Protein AF-A0A7Y5S9W6-F1 (afdb_monomer_lite)

Structure (mmCIF, N/CA/C/O backbone):
data_AF-A0A7Y5S9W6-F1
#
_entry.id   AF-A0A7Y5S9W6-F1
#
loop_
_atom_site.group_PDB
_atom_site.id
_atom_site.type_symbol
_atom_site.label_atom_id
_atom_site.label_alt_id
_atom_site.label_comp_id
_atom_site.label_asym_id
_atom_site.label_entity_id
_atom_site.label_seq_id
_atom_site.pdbx_PDB_ins_code
_atom_site.Cartn_x
_atom_site.Cartn_y
_atom_site.Cartn_z
_atom_site.occupancy
_atom_site.B_iso_or_equiv
_atom_site.auth_seq_id
_atom_site.auth_comp_id
_atom_site.auth_asym_id
_atom_site.auth_atom_id
_atom_site.pdbx_PDB_model_num
ATOM 1 N N . LYS A 1 1 ? -13.910 -5.513 12.450 1.00 48.31 1 LYS A N 1
ATOM 2 C CA . LYS A 1 1 ? -14.363 -5.107 11.096 1.00 48.31 1 LYS A CA 1
ATOM 3 C C . LYS A 1 1 ? -13.144 -5.129 10.180 1.00 48.31 1 LYS A C 1
ATOM 5 O O . LYS A 1 1 ? -12.201 -4.415 10.485 1.00 48.31 1 LYS A O 1
ATOM 10 N N . GLY A 1 2 ? -13.113 -5.976 9.149 1.00 73.56 2 GLY A N 1
ATOM 11 C CA . GLY A 1 2 ? -12.032 -5.956 8.156 1.00 73.56 2 GLY A CA 1
ATOM 12 C C . GLY A 1 2 ? -12.251 -4.806 7.175 1.00 73.56 2 GLY A C 1
ATOM 13 O O . GLY A 1 2 ? -13.369 -4.635 6.693 1.00 73.56 2 GLY A O 1
ATOM 14 N N . ARG A 1 3 ? -11.223 -3.993 6.920 1.00 78.44 3 ARG A N 1
ATOM 15 C CA . ARG A 1 3 ? -11.243 -2.967 5.870 1.00 78.44 3 ARG A CA 1
ATOM 16 C C . ARG A 1 3 ? -10.558 -3.553 4.639 1.00 78.44 3 ARG A C 1
ATOM 18 O O . ARG A 1 3 ? -9.432 -4.026 4.750 1.00 78.44 3 ARG A O 1
ATOM 25 N N . ALA A 1 4 ? -11.232 -3.534 3.492 1.00 80.44 4 ALA A N 1
ATOM 26 C CA . ALA A 1 4 ? -10.600 -3.878 2.223 1.00 80.44 4 ALA A CA 1
ATOM 27 C C . ALA A 1 4 ? -9.616 -2.766 1.829 1.00 80.44 4 ALA A C 1
ATOM 29 O O . ALA A 1 4 ? -9.947 -1.582 1.906 1.00 80.44 4 ALA A O 1
ATOM 30 N N . VAL A 1 5 ? -8.404 -3.155 1.441 1.00 82.81 5 VAL A N 1
ATOM 31 C CA . VAL A 1 5 ? -7.298 -2.254 1.103 1.00 82.81 5 VAL A CA 1
ATOM 32 C C . VAL A 1 5 ? -6.982 -2.467 -0.368 1.00 82.81 5 VAL A C 1
ATOM 34 O O . VAL A 1 5 ? -6.509 -3.535 -0.748 1.00 82.81 5 VAL A O 1
ATOM 37 N N . PHE A 1 6 ? -7.246 -1.458 -1.193 1.00 86.50 6 PHE A N 1
ATOM 38 C CA . PHE A 1 6 ? -6.952 -1.507 -2.621 1.00 86.50 6 PHE A CA 1
ATOM 39 C C . PHE A 1 6 ? -5.665 -0.748 -2.904 1.00 86.50 6 PHE A C 1
ATOM 41 O O . PHE A 1 6 ? -5.570 0.444 -2.620 1.00 86.50 6 PHE A O 1
ATOM 48 N N . VAL A 1 7 ? -4.686 -1.445 -3.473 1.00 87.31 7 VAL A N 1
ATOM 49 C CA . VAL A 1 7 ? -3.403 -0.866 -3.873 1.00 87.31 7 VAL A CA 1
ATOM 50 C C . VAL A 1 7 ? -3.254 -1.007 -5.375 1.00 87.31 7 VAL A C 1
ATOM 52 O O . VAL A 1 7 ? -3.396 -2.102 -5.918 1.00 87.31 7 VAL A O 1
ATOM 55 N N . ARG A 1 8 ? -2.941 0.096 -6.052 1.00 90.19 8 ARG A N 1
ATOM 56 C CA . ARG A 1 8 ? -2.613 0.089 -7.477 1.00 90.19 8 ARG A CA 1
ATOM 57 C C . ARG A 1 8 ? -1.106 -0.005 -7.642 1.00 90.19 8 ARG A C 1
ATOM 59 O O . ARG A 1 8 ? -0.363 0.827 -7.130 1.00 90.19 8 ARG A O 1
ATOM 66 N N . VAL A 1 9 ? -0.652 -1.020 -8.368 1.00 88.31 9 VAL A N 1
ATOM 67 C CA . VAL A 1 9 ? 0.765 -1.165 -8.715 1.00 88.31 9 VAL A CA 1
ATOM 68 C C . VAL A 1 9 ? 1.082 -0.193 -9.847 1.00 88.31 9 VAL A C 1
ATOM 70 O O . VAL A 1 9 ? 0.455 -0.230 -10.905 1.00 88.31 9 VAL A O 1
ATOM 73 N N . LEU A 1 10 ? 2.043 0.695 -9.609 1.00 89.12 10 LEU A N 1
ATOM 74 C CA . LEU A 1 10 ? 2.565 1.636 -10.591 1.00 89.12 10 LEU A CA 1
ATOM 75 C C . LEU A 1 10 ? 3.964 1.190 -11.045 1.00 89.12 10 LEU A C 1
ATOM 77 O O . LEU A 1 10 ? 4.681 0.536 -10.289 1.00 89.12 10 LEU A O 1
ATOM 81 N N . PRO A 1 11 ? 4.432 1.620 -12.231 1.00 86.88 11 PRO A N 1
ATOM 82 C CA . PRO A 1 11 ? 5.765 1.263 -12.729 1.00 86.88 11 PRO A CA 1
ATOM 83 C C . PRO A 1 11 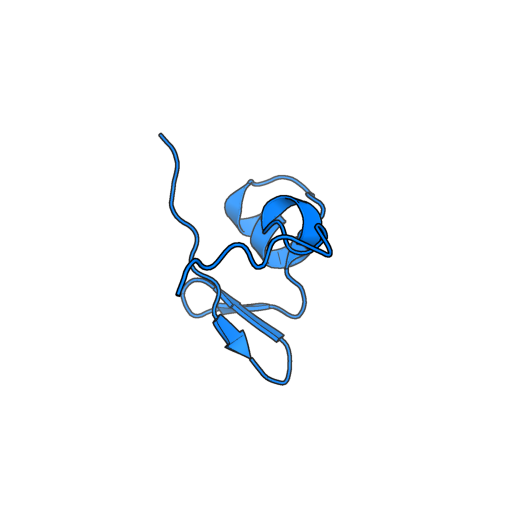? 6.919 1.669 -11.800 1.00 86.88 11 PRO A C 1
ATOM 85 O O . PRO A 1 11 ? 8.004 1.102 -11.870 1.00 86.88 11 PRO A O 1
ATOM 88 N N . LYS A 1 12 ? 6.703 2.681 -10.950 1.00 86.00 12 LYS A N 1
ATOM 89 C CA . LYS A 1 12 ? 7.707 3.224 -10.021 1.00 86.00 12 LYS A CA 1
ATOM 90 C C . LYS A 1 12 ? 7.288 3.139 -8.547 1.00 86.00 12 LYS A C 1
ATOM 92 O O . LYS A 1 12 ? 7.908 3.793 -7.712 1.00 86.00 12 LYS A O 1
ATOM 97 N N . GLY A 1 13 ? 6.235 2.391 -8.211 1.00 89.25 13 GLY A N 1
ATOM 98 C CA . GLY A 1 13 ? 5.745 2.323 -6.832 1.00 89.25 13 GLY A CA 1
ATOM 99 C C . GLY A 1 13 ? 4.334 1.762 -6.703 1.00 89.25 13 GLY A C 1
ATOM 100 O O . GLY A 1 13 ? 3.895 0.945 -7.504 1.00 89.25 13 GLY A O 1
ATOM 101 N N . PHE A 1 14 ? 3.621 2.210 -5.678 1.00 90.81 14 PHE A N 1
ATOM 102 C CA . PHE A 1 14 ? 2.302 1.714 -5.308 1.00 90.81 14 PHE A CA 1
ATOM 103 C C . PHE A 1 14 ? 1.410 2.880 -4.895 1.00 90.81 14 PHE A C 1
ATOM 105 O O . PHE A 1 14 ? 1.778 3.641 -4.011 1.00 90.81 14 PHE A O 1
ATOM 112 N N . GLU A 1 15 ? 0.244 3.032 -5.503 1.00 91.88 15 GLU A N 1
ATOM 113 C CA . GLU A 1 15 ? -0.740 4.043 -5.114 1.00 91.88 15 GLU A CA 1
ATOM 114 C C . GLU A 1 15 ? -1.756 3.438 -4.138 1.00 91.88 15 GLU A C 1
ATOM 116 O O . GLU A 1 15 ? -2.325 2.372 -4.392 1.00 91.88 15 GLU A O 1
ATOM 121 N N . PHE A 1 16 ? -1.986 4.129 -3.022 1.00 90.25 16 PHE A N 1
ATOM 122 C CA . PHE A 1 16 ? -2.969 3.782 -2.003 1.00 90.25 16 PHE A CA 1
ATOM 123 C C . PHE A 1 16 ? -3.720 5.042 -1.558 1.00 90.25 16 PHE A C 1
ATOM 125 O O . PHE A 1 16 ? -3.098 6.011 -1.136 1.00 90.25 16 PHE A O 1
ATOM 132 N N . GLU A 1 17 ? -5.052 5.036 -1.678 1.00 89.88 17 GLU A N 1
ATOM 133 C CA . GLU A 1 17 ? -5.932 6.179 -1.345 1.00 89.88 17 GLU A CA 1
ATOM 134 C C . GLU A 1 17 ? -5.521 7.518 -2.003 1.00 89.88 17 GLU A C 1
ATOM 136 O O . GLU A 1 17 ? -5.775 8.589 -1.462 1.00 89.88 17 GLU A O 1
ATOM 141 N N . GLY A 1 18 ? -4.892 7.470 -3.185 1.00 89.69 18 GLY A N 1
ATOM 142 C CA . GLY A 1 18 ? -4.402 8.657 -3.901 1.00 89.69 18 GLY A CA 1
ATOM 143 C C . GLY A 1 18 ? -2.998 9.124 -3.497 1.00 89.69 18 GLY A C 1
ATOM 144 O O . GLY A 1 18 ? -2.482 10.072 -4.084 1.00 89.69 18 GLY A O 1
ATOM 145 N N . GLU A 1 19 ? -2.346 8.452 -2.546 1.00 90.81 19 GLU A N 1
ATOM 146 C CA . GLU A 1 19 ? -0.943 8.678 -2.193 1.00 90.81 19 GLU A CA 1
ATOM 147 C C . GLU A 1 19 ? -0.038 7.624 -2.851 1.00 90.8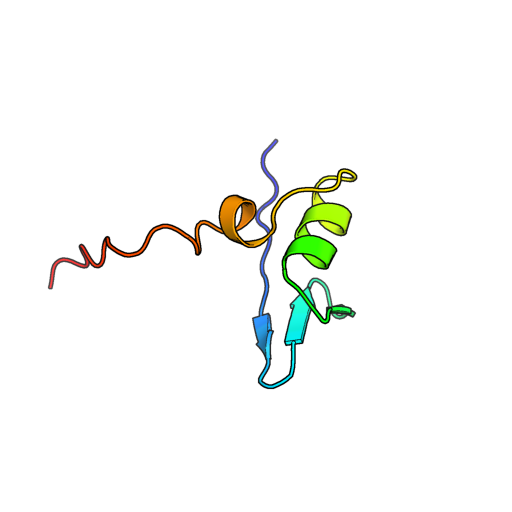1 19 GLU A C 1
ATOM 149 O O . GLU A 1 19 ? -0.334 6.427 -2.828 1.00 90.81 19 GLU A O 1
ATOM 154 N N . VAL A 1 20 ? 1.098 8.051 -3.417 1.00 91.44 20 VAL A N 1
ATOM 155 C CA . VAL A 1 20 ? 2.087 7.146 -4.025 1.00 91.44 20 VAL A CA 1
ATOM 156 C C . VAL A 1 20 ? 3.177 6.789 -3.019 1.00 91.44 20 VAL A C 1
ATOM 158 O O . VAL A 1 20 ? 3.901 7.642 -2.509 1.00 91.44 20 VAL A O 1
ATOM 161 N N . TYR A 1 21 ? 3.338 5.494 -2.792 1.00 90.44 21 TYR A N 1
ATOM 162 C CA . TYR A 1 21 ? 4.305 4.886 -1.898 1.00 90.44 21 TYR A CA 1
ATOM 163 C C . TYR A 1 21 ? 5.376 4.131 -2.682 1.00 90.44 21 TYR A C 1
ATOM 165 O O . TYR A 1 21 ? 5.114 3.432 -3.658 1.00 90.44 21 TYR A O 1
ATOM 173 N N . ARG A 1 22 ? 6.615 4.211 -2.195 1.00 88.06 22 ARG A N 1
ATOM 174 C CA . ARG A 1 22 ? 7.762 3.490 -2.770 1.00 88.06 22 ARG A CA 1
ATOM 175 C C . ARG A 1 22 ? 7.789 1.991 -2.439 1.00 88.06 22 ARG A C 1
ATOM 177 O O . ARG A 1 22 ? 8.591 1.262 -3.010 1.00 88.06 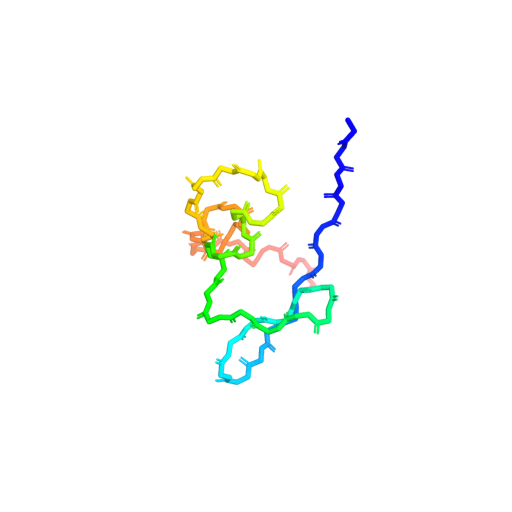22 ARG A O 1
ATOM 184 N N . SER A 1 23 ? 6.968 1.529 -1.491 1.00 87.38 23 SER A N 1
ATOM 185 C CA . SER A 1 23 ? 6.924 0.125 -1.070 1.00 87.38 23 SER A CA 1
ATOM 186 C C . SER A 1 23 ? 5.589 -0.261 -0.429 1.00 87.38 23 SER A C 1
ATOM 188 O O . SER A 1 23 ? 4.931 0.551 0.220 1.00 87.38 23 SER A O 1
ATOM 190 N N . LEU A 1 24 ? 5.228 -1.541 -0.546 1.00 87.38 24 LEU A N 1
ATOM 191 C CA . LEU A 1 24 ? 4.034 -2.110 0.087 1.00 87.38 24 LEU A CA 1
ATOM 192 C C . LEU A 1 24 ? 4.090 -2.079 1.614 1.00 87.38 24 LEU A C 1
ATOM 194 O O . LEU A 1 24 ? 3.058 -1.933 2.254 1.00 87.38 24 LEU A O 1
ATOM 198 N N . SER A 1 25 ? 5.279 -2.184 2.213 1.00 87.25 25 SER A N 1
ATOM 199 C CA . SER A 1 25 ? 5.429 -2.077 3.670 1.00 87.25 25 SER A CA 1
ATOM 200 C C . SER A 1 25 ? 5.045 -0.687 4.180 1.00 87.25 25 SER A C 1
ATOM 202 O O . SER A 1 25 ? 4.497 -0.576 5.271 1.00 87.25 25 SER A O 1
ATOM 204 N N . ALA A 1 26 ? 5.273 0.370 3.388 1.00 89.00 26 ALA A N 1
ATOM 205 C CA . ALA A 1 26 ? 4.836 1.717 3.748 1.00 89.00 26 ALA A CA 1
ATOM 206 C C . ALA A 1 26 ? 3.302 1.823 3.762 1.00 89.00 26 ALA A C 1
ATOM 208 O O . ALA A 1 26 ? 2.734 2.408 4.682 1.00 89.00 26 ALA A O 1
ATOM 209 N N . ILE A 1 27 ? 2.634 1.176 2.802 1.00 88.75 27 ILE A N 1
ATOM 210 C CA . ILE A 1 27 ? 1.170 1.082 2.773 1.00 88.75 27 ILE A CA 1
ATOM 211 C C . ILE A 1 27 ? 0.661 0.226 3.937 1.00 88.75 27 ILE A C 1
ATOM 213 O O . ILE A 1 27 ? -0.240 0.642 4.655 1.00 88.75 27 ILE A O 1
ATOM 217 N N . ALA A 1 28 ? 1.261 -0.941 4.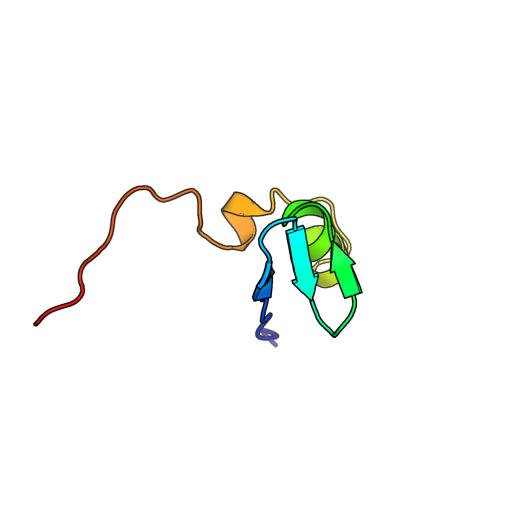179 1.00 87.38 28 ALA A N 1
ATOM 218 C CA . ALA A 1 28 ? 0.879 -1.816 5.285 1.00 87.38 28 ALA A CA 1
ATOM 219 C C . ALA A 1 28 ? 1.012 -1.102 6.639 1.00 87.38 28 ALA A C 1
ATOM 221 O O . ALA A 1 28 ? 0.117 -1.210 7.475 1.00 87.38 28 ALA A O 1
ATOM 222 N N . ALA A 1 29 ? 2.072 -0.313 6.836 1.00 88.38 29 ALA A N 1
ATOM 223 C CA . ALA A 1 29 ? 2.246 0.508 8.030 1.00 88.38 29 ALA A CA 1
ATOM 224 C C . ALA A 1 29 ? 1.195 1.620 8.145 1.00 88.38 29 ALA A C 1
ATOM 226 O O . ALA A 1 29 ? 0.656 1.829 9.229 1.00 88.38 29 ALA A O 1
ATOM 227 N N . LYS A 1 30 ? 0.845 2.287 7.038 1.00 87.62 30 LYS A N 1
ATOM 228 C CA . LYS A 1 30 ? -0.233 3.289 6.995 1.00 87.62 30 LYS A CA 1
ATOM 229 C C . LYS A 1 30 ? -1.596 2.684 7.353 1.00 87.62 30 LYS A C 1
ATOM 231 O O . LYS A 1 30 ? -2.363 3.298 8.084 1.00 87.62 30 LYS A O 1
ATOM 236 N N . VAL A 1 31 ? -1.883 1.482 6.856 1.00 85.19 31 VAL A N 1
ATOM 237 C CA . VAL A 1 31 ? -3.160 0.779 7.062 1.00 85.19 31 VAL A CA 1
ATOM 238 C C . VAL A 1 31 ? -3.277 0.203 8.471 1.00 85.19 31 VAL A C 1
ATOM 240 O O . VAL A 1 31 ? -4.324 0.322 9.101 1.00 85.19 31 VAL A O 1
ATOM 243 N N . THR A 1 32 ? -2.228 -0.469 8.948 1.00 83.75 32 THR A N 1
ATOM 244 C CA . THR A 1 32 ? -2.253 -1.208 10.223 1.00 83.75 32 THR A CA 1
ATOM 245 C C . THR A 1 32 ? -1.785 -0.372 11.413 1.00 83.75 32 THR A C 1
ATOM 247 O O . THR A 1 32 ? -1.971 -0.786 12.553 1.00 83.75 32 THR A O 1
ATOM 250 N N . GLY A 1 33 ? -1.149 0.779 11.173 1.00 85.00 33 GLY A N 1
ATOM 251 C CA . GLY A 1 33 ? -0.498 1.588 12.207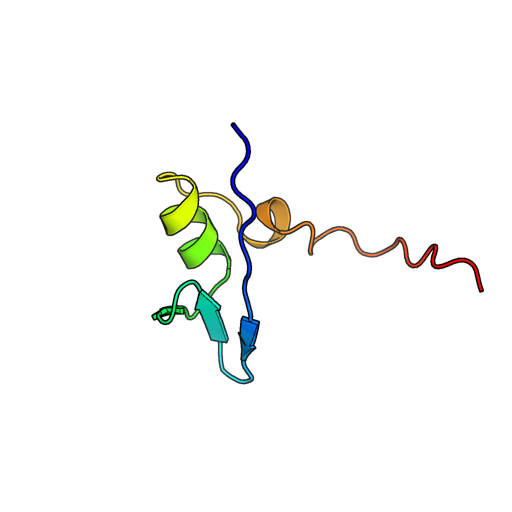 1.00 85.00 33 GLY A CA 1
ATOM 252 C C . GLY A 1 33 ? 0.747 0.934 12.818 1.00 85.00 33 GLY A C 1
ATOM 253 O O . GLY A 1 33 ? 1.291 1.445 13.791 1.00 85.00 33 GLY A O 1
ATOM 254 N N . SER A 1 34 ? 1.200 -0.204 12.286 1.00 84.88 34 SER A N 1
ATOM 255 C CA . SER A 1 34 ? 2.357 -0.956 12.776 1.00 84.88 34 SER A CA 1
ATOM 256 C C . SER A 1 34 ? 3.250 -1.386 11.624 1.00 84.88 34 SER A C 1
ATOM 258 O O . SER A 1 34 ? 2.788 -1.639 10.515 1.00 84.88 34 SER A O 1
ATOM 260 N N . HIS A 1 35 ? 4.552 -1.493 11.874 1.00 80.62 35 HIS A N 1
ATOM 261 C CA . HIS A 1 35 ? 5.486 -1.932 10.846 1.00 80.62 35 HIS A CA 1
ATOM 262 C C . HIS A 1 35 ? 5.280 -3.423 10.537 1.00 80.62 35 HIS A C 1
ATOM 264 O O . HIS A 1 35 ? 5.743 -4.296 11.268 1.00 80.62 35 HIS A O 1
ATOM 270 N N . TRP A 1 36 ? 4.575 -3.701 9.443 1.00 81.69 36 TRP A N 1
ATOM 271 C CA . TRP A 1 36 ? 4.352 -5.043 8.915 1.00 81.69 36 TRP A CA 1
ATOM 272 C C . TRP A 1 36 ? 5.169 -5.264 7.645 1.00 81.69 36 TRP A C 1
ATOM 274 O O . TRP A 1 36 ? 5.402 -4.346 6.857 1.00 81.69 36 TRP A O 1
ATOM 284 N N . ASN A 1 37 ? 5.569 -6.514 7.412 1.00 81.62 37 ASN A N 1
ATOM 285 C CA . ASN A 1 37 ? 6.117 -6.905 6.120 1.00 81.62 37 ASN A CA 1
ATOM 286 C C . ASN A 1 37 ? 5.005 -6.790 5.061 1.00 81.62 37 ASN A C 1
ATOM 288 O O . ASN A 1 37 ? 4.061 -7.581 5.072 1.00 81.62 37 ASN A O 1
ATOM 292 N N . GLY A 1 38 ? 5.122 -5.809 4.159 1.00 78.62 38 GLY A N 1
ATOM 293 C CA . GLY A 1 38 ? 4.114 -5.533 3.137 1.00 78.62 38 GLY A CA 1
ATOM 294 C C . GLY A 1 38 ? 3.830 -6.734 2.239 1.00 78.62 38 GLY A C 1
ATOM 295 O O . GLY A 1 38 ? 2.674 -7.040 1.986 1.00 78.62 38 GLY A O 1
ATOM 296 N N . PHE A 1 39 ? 4.848 -7.491 1.831 1.00 80.31 39 PHE A N 1
ATOM 297 C CA . PHE A 1 39 ? 4.641 -8.679 0.994 1.00 80.31 39 PHE A CA 1
ATOM 298 C C . PHE A 1 39 ? 3.805 -9.748 1.698 1.00 80.31 39 PHE A C 1
ATOM 300 O O . PHE A 1 39 ? 2.944 -10.355 1.072 1.00 80.31 39 PHE A O 1
ATOM 307 N N . ARG A 1 40 ? 4.006 -9.941 3.007 1.00 79.94 40 ARG A N 1
ATOM 308 C CA . ARG A 1 40 ? 3.195 -10.871 3.807 1.00 79.94 40 ARG A CA 1
ATOM 309 C C . ARG A 1 40 ? 1.777 -10.350 4.029 1.00 79.94 40 ARG A C 1
ATOM 311 O O . ARG A 1 40 ? 0.836 -11.128 3.978 1.00 79.94 40 ARG A O 1
ATOM 318 N N . PHE A 1 41 ? 1.627 -9.045 4.250 1.00 77.44 41 PHE A N 1
ATOM 319 C CA . PHE A 1 41 ? 0.321 -8.404 4.418 1.00 77.44 41 PHE A CA 1
ATOM 320 C C . PHE A 1 41 ? -0.540 -8.504 3.151 1.00 77.44 41 PHE A C 1
ATOM 322 O O . PHE A 1 41 ? -1.735 -8.761 3.238 1.00 77.44 41 PHE A O 1
ATOM 329 N N . PHE A 1 42 ? 0.076 -8.341 1.979 1.00 78.50 42 PHE A N 1
ATOM 330 C CA . PHE A 1 42 ? -0.593 -8.436 0.680 1.00 78.50 42 PHE A CA 1
ATOM 331 C C . PHE A 1 42 ? -0.578 -9.849 0.074 1.00 78.50 42 PHE A C 1
ATOM 333 O O . PHE A 1 42 ? -1.016 -10.014 -1.059 1.00 78.50 42 PHE A O 1
ATOM 340 N N . GLY A 1 43 ? -0.065 -10.860 0.786 1.00 75.44 43 GLY A N 1
ATOM 341 C CA . GLY A 1 43 ? -0.022 -12.243 0.294 1.00 75.44 43 GLY A CA 1
ATOM 342 C C . GLY A 1 43 ? 0.864 -12.462 -0.940 1.00 75.44 43 GLY A C 1
ATOM 343 O O . GLY A 1 43 ? 0.736 -13.470 -1.619 1.00 75.44 43 GLY A O 1
ATOM 344 N N . LEU A 1 44 ? 1.784 -11.542 -1.244 1.00 77.38 44 LEU A N 1
ATOM 345 C CA . LEU A 1 44 ? 2.616 -11.588 -2.454 1.00 77.38 44 LEU A CA 1
ATOM 346 C C . LEU A 1 44 ? 3.841 -12.505 -2.332 1.00 77.38 44 LEU A C 1
ATOM 348 O O . LEU A 1 44 ? 4.594 -12.643 -3.291 1.00 77.38 44 LEU A O 1
ATOM 352 N N . ASN A 1 45 ? 4.080 -13.081 -1.150 1.00 65.56 45 ASN A N 1
ATOM 353 C CA . ASN A 1 45 ? 5.213 -13.975 -0.901 1.00 65.56 45 ASN A CA 1
ATOM 354 C C . ASN A 1 45 ? 4.850 -15.468 -1.003 1.00 65.56 45 ASN A C 1
ATOM 356 O O . ASN A 1 45 ? 5.708 -16.315 -0.770 1.00 65.56 45 ASN A O 1
ATOM 360 N N . GLU A 1 46 ? 3.603 -15.800 -1.340 1.00 60.53 46 GLU A N 1
ATOM 361 C CA . GLU A 1 46 ? 3.242 -17.159 -1.745 1.00 60.53 46 GLU A CA 1
ATOM 362 C C . GLU A 1 46 ? 3.449 -17.288 -3.250 1.00 60.53 46 GLU A C 1
ATOM 364 O O . GLU A 1 46 ? 2.590 -16.984 -4.078 1.00 60.53 46 GLU A O 1
ATOM 369 N N . LEU A 1 47 ? 4.658 -17.716 -3.605 1.00 62.44 47 LEU A N 1
ATOM 370 C CA . LEU A 1 47 ? 4.941 -18.237 -4.929 1.00 62.44 47 LEU A CA 1
ATOM 371 C C . LEU A 1 47 ? 4.140 -19.544 -5.091 1.00 62.44 47 LEU A C 1
ATOM 373 O O . LEU A 1 47 ? 4.607 -20.612 -4.706 1.00 62.44 47 LEU A O 1
ATOM 377 N N . GLY A 1 48 ? 2.928 -19.442 -5.638 1.00 61.09 48 GLY A N 1
ATOM 378 C CA . GLY A 1 48 ? 2.157 -20.582 -6.138 1.00 61.09 48 GLY A CA 1
ATOM 379 C C . GLY A 1 48 ? 0.802 -20.798 -5.470 1.00 61.09 48 GLY A C 1
ATOM 380 O O . GLY A 1 48 ? 0.696 -21.544 -4.508 1.00 61.09 48 GLY A O 1
ATOM 381 N N . THR A 1 49 ? -0.247 -20.228 -6.064 1.00 52.72 49 THR A N 1
ATOM 382 C CA . THR A 1 49 ? -1.517 -20.923 -6.349 1.00 52.72 49 THR A CA 1
ATOM 383 C C . THR A 1 49 ? -2.237 -20.112 -7.418 1.00 52.72 49 THR A C 1
ATOM 385 O O . THR A 1 49 ? -3.094 -19.270 -7.165 1.00 52.72 49 THR A O 1
ATOM 388 N N . THR A 1 50 ? -1.835 -20.359 -8.661 1.00 55.31 50 THR A N 1
ATOM 389 C CA . THR A 1 50 ? -2.718 -20.182 -9.810 1.00 55.31 50 THR A CA 1
ATOM 390 C C . THR A 1 50 ? -3.587 -21.438 -9.879 1.00 55.31 50 THR A C 1
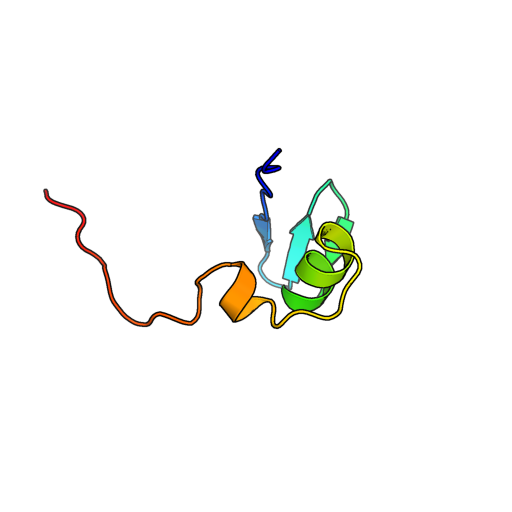ATOM 392 O O . THR A 1 50 ? -3.390 -22.281 -10.742 1.00 55.31 50 THR A O 1
ATOM 395 N N . GLU A 1 51 ? -4.523 -21.603 -8.946 1.00 55.81 51 GLU A N 1
ATOM 396 C CA . GLU A 1 51 ? -5.670 -22.502 -9.143 1.00 55.81 51 GLU A CA 1
ATOM 397 C C . GLU A 1 51 ? -6.857 -21.646 -9.586 1.00 55.81 51 GLU A C 1
ATOM 399 O O . GLU A 1 51 ? -7.854 -21.463 -8.893 1.00 55.81 51 GLU A O 1
ATOM 404 N N . GLY A 1 52 ? -6.698 -21.053 -10.769 1.00 50.28 52 GLY A N 1
ATOM 405 C CA . GLY A 1 52 ? -7.806 -20.567 -11.573 1.00 50.28 52 GLY A CA 1
ATOM 406 C C . GLY A 1 52 ? -8.247 -21.705 -12.479 1.00 50.28 52 GLY A C 1
ATOM 407 O O . GLY A 1 52 ? -7.655 -21.913 -13.531 1.00 50.28 52 GLY A O 1
ATOM 408 N N . ASN A 1 53 ? -9.248 -22.451 -12.027 1.00 50.41 53 ASN A N 1
ATOM 409 C CA . ASN A 1 53 ? -10.049 -23.367 -12.830 1.00 50.41 53 ASN A CA 1
ATOM 410 C C . ASN A 1 53 ? -10.583 -22.637 -14.084 1.00 50.41 53 ASN A C 1
ATOM 412 O O . ASN A 1 53 ? -11.418 -21.741 -13.933 1.00 50.41 53 ASN A O 1
ATOM 416 N N . VAL A 1 54 ? -10.102 -23.010 -15.278 1.00 56.59 54 VAL A N 1
ATOM 417 C CA . VAL A 1 54 ? -10.762 -22.817 -16.586 1.00 56.59 54 VAL A CA 1
ATOM 418 C C . VAL A 1 54 ? -10.495 -24.012 -17.490 1.00 56.59 54 VAL A C 1
ATOM 420 O O . VAL A 1 54 ? -9.352 -24.522 -17.470 1.00 56.59 54 VAL A O 1
#

Secondary structure (DSSP, 8-state):
-PPP--EEEETTEEEETTEEES-HHHHHHHHHSS---HHHHTTTT---------

Radius of gyration: 12.55 Å; chains: 1; bounding box: 22×32×29 Å

pLDDT: mean 79.35, std 12.67, range [48.31, 91.88]

Sequence (54 aa):
KGRAVFVRVLPKGFEFEGEVYRSLSAIAAKVTGSHWNGFRFFGLNELGTTEGNV

Foldseek 3Di:
DDDDWDWDDDPQAIDGPNDGDNDQQVVVCVVVVDRDDSCVVVVVPPPDDPPPDD